Protein AF-A0A9E5EXU9-F1 (afdb_monomer)

Sequence (110 aa):
MKAKRGLILILLSFLSMGASYRTQNFIINAPNPQIAQQVGQYAEFYRKQKALEWLGREMNPWPEPCPVKVLISLNGAGGATSFAFDQGQVLSQEMQVEGPLDRILVSVLP

Nearest PDB structures (foldseek):
  1lml-assembly1_A  TM=4.127E-01  e=3.265E+00  Leishmania major
  6mgr-assembly1_C  TM=2.312E-01  e=3.731E+00  Campylobacter jejuni

Radius of gyration: 17.58 Å; Cα contacts (8 Å, |Δi|>4): 184; chains: 1; bound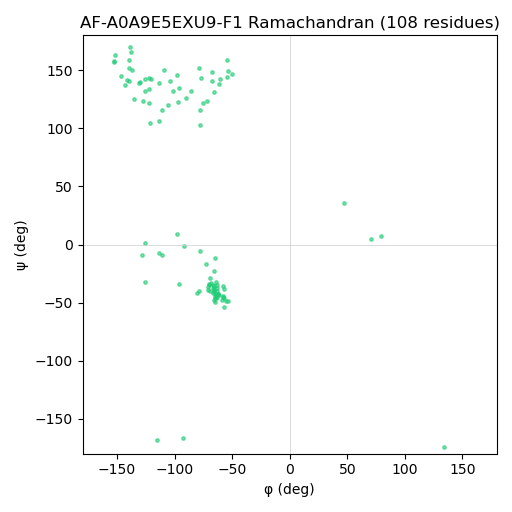ing box: 60×24×46 Å

Foldseek 3Di:
DVVVVVVVVVVVVVQQQWDWDDDQAAIETGSDDVLNVLLRVLLVVVQQVVCCVPVVGGDDGDPDHAYEYEAEDADDKDKDKDFDDDPRDTPHIYMYIYYHSVCSSPPHRD

Structure (mmCIF, N/CA/C/O backbone):
data_AF-A0A9E5EXU9-F1
#
_entry.id   AF-A0A9E5EXU9-F1
#
loop_
_atom_site.group_PDB
_atom_site.id
_atom_site.type_symbol
_atom_site.label_atom_id
_atom_site.label_alt_id
_atom_site.label_comp_id
_atom_site.label_asym_id
_atom_site.label_entity_id
_atom_site.label_seq_id
_atom_site.pdbx_PDB_ins_code
_atom_site.Cartn_x
_atom_site.Cartn_y
_atom_site.Cartn_z
_atom_site.occupancy
_atom_site.B_iso_or_equiv
_atom_site.auth_seq_id
_atom_site.auth_comp_id
_atom_site.auth_asym_id
_atom_site.auth_atom_id
_atom_site.pdbx_PDB_model_num
ATOM 1 N N . MET A 1 1 ? 41.832 -6.258 -20.548 1.00 52.47 1 MET A N 1
ATOM 2 C CA . MET A 1 1 ? 40.411 -6.693 -20.636 1.00 52.47 1 MET A CA 1
ATOM 3 C C . MET A 1 1 ? 39.741 -7.014 -19.290 1.00 52.47 1 MET A C 1
ATOM 5 O O . MET A 1 1 ? 38.533 -6.841 -19.208 1.00 52.47 1 MET A O 1
ATOM 9 N N . LYS A 1 2 ? 40.461 -7.424 -18.227 1.00 51.25 2 LYS A N 1
ATOM 10 C CA . LYS A 1 2 ? 39.859 -7.718 -16.904 1.00 51.25 2 LYS A CA 1
ATOM 11 C C . LYS A 1 2 ? 39.337 -6.472 -16.155 1.00 51.25 2 LYS A C 1
ATOM 13 O O . LYS A 1 2 ? 38.232 -6.508 -15.633 1.00 51.25 2 LYS A O 1
ATOM 18 N N . ALA A 1 3 ? 40.062 -5.349 -16.210 1.00 55.94 3 ALA A N 1
ATOM 19 C CA . ALA A 1 3 ? 39.660 -4.093 -15.558 1.00 55.94 3 ALA A CA 1
ATOM 20 C C . ALA A 1 3 ? 38.351 -3.492 -16.116 1.00 55.94 3 ALA A C 1
ATOM 22 O O . ALA A 1 3 ? 37.516 -3.020 -15.355 1.00 55.94 3 ALA A O 1
ATOM 23 N N . LYS A 1 4 ? 38.120 -3.589 -17.437 1.00 53.28 4 LYS A N 1
ATOM 24 C CA . LYS A 1 4 ? 36.868 -3.132 -18.071 1.00 53.28 4 LYS A CA 1
ATOM 25 C C . LYS A 1 4 ? 35.654 -3.968 -17.640 1.00 53.28 4 LYS A C 1
ATOM 27 O O . LYS A 1 4 ? 34.576 -3.417 -17.480 1.00 53.28 4 LYS A O 1
ATOM 32 N N . ARG A 1 5 ? 35.831 -5.278 -17.409 1.00 54.38 5 ARG A N 1
ATOM 33 C CA . ARG A 1 5 ? 34.764 -6.167 -16.909 1.00 54.38 5 ARG A CA 1
ATOM 34 C C . ARG A 1 5 ? 34.413 -5.883 -15.443 1.00 54.38 5 ARG A C 1
ATOM 36 O O . ARG A 1 5 ? 33.237 -5.878 -15.109 1.00 54.38 5 ARG A O 1
ATOM 43 N N . GLY A 1 6 ? 35.408 -5.587 -14.601 1.00 54.78 6 GLY A N 1
ATOM 44 C CA . GLY A 1 6 ? 35.182 -5.182 -13.206 1.00 54.78 6 GLY A CA 1
ATOM 45 C C . GLY A 1 6 ? 34.461 -3.836 -13.078 1.00 54.78 6 GLY A C 1
ATOM 46 O O . GLY A 1 6 ? 33.545 -3.709 -12.273 1.00 54.78 6 GLY A O 1
ATOM 47 N N . LEU A 1 7 ? 34.808 -2.860 -13.926 1.00 58.44 7 LEU A N 1
ATOM 48 C CA . LEU A 1 7 ? 34.158 -1.544 -13.939 1.00 58.44 7 LEU A CA 1
ATOM 49 C C . LEU A 1 7 ? 32.677 -1.624 -14.361 1.00 58.44 7 LEU A C 1
ATOM 51 O O . LEU A 1 7 ? 31.835 -0.947 -13.780 1.00 58.44 7 LEU A O 1
ATOM 55 N N . ILE A 1 8 ? 32.350 -2.484 -15.334 1.00 59.38 8 ILE A N 1
ATOM 56 C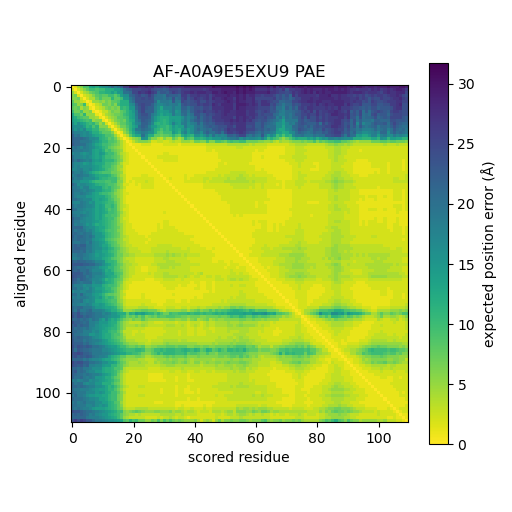 CA . ILE A 1 8 ? 30.967 -2.711 -15.789 1.00 59.38 8 ILE A CA 1
ATOM 57 C C . ILE A 1 8 ? 30.116 -3.346 -14.680 1.00 59.38 8 ILE A C 1
ATOM 59 O O . ILE A 1 8 ? 28.980 -2.931 -14.472 1.00 59.38 8 ILE A O 1
ATOM 63 N N . LEU A 1 9 ? 30.669 -4.308 -13.933 1.00 58.84 9 LEU A N 1
ATOM 64 C CA . LEU A 1 9 ? 29.959 -4.970 -12.833 1.00 58.84 9 LEU A CA 1
ATOM 65 C C . LEU A 1 9 ? 29.638 -4.015 -11.673 1.00 58.84 9 LEU A C 1
ATOM 67 O O . LEU A 1 9 ? 28.559 -4.116 -11.106 1.00 58.84 9 LEU A O 1
ATOM 71 N N . ILE A 1 10 ? 30.519 -3.058 -11.361 1.00 60.56 10 ILE A N 1
ATOM 72 C CA . ILE A 1 10 ? 30.278 -2.054 -10.307 1.00 60.56 10 ILE A CA 1
ATOM 73 C C . ILE A 1 10 ? 29.183 -1.052 -10.713 1.00 60.56 10 ILE A C 1
ATOM 75 O O . ILE A 1 10 ? 28.395 -0.632 -9.869 1.00 60.56 10 ILE A O 1
ATOM 79 N N . LEU A 1 11 ? 29.090 -0.693 -11.999 1.00 56.66 11 LEU A N 1
ATOM 80 C CA . LEU A 1 11 ? 28.058 0.227 -12.494 1.00 56.66 11 LEU A CA 1
ATOM 81 C C . LEU A 1 11 ? 26.644 -0.383 -12.437 1.00 56.66 11 LEU A C 1
ATOM 83 O O . LEU A 1 11 ? 25.677 0.330 -12.186 1.00 56.66 11 LEU A O 1
ATOM 87 N N . LEU A 1 12 ? 26.524 -1.701 -12.639 1.00 56.56 12 LEU A N 1
ATOM 88 C CA . LEU A 1 12 ? 25.254 -2.435 -12.550 1.00 56.56 12 LEU A CA 1
ATOM 89 C C . LEU A 1 12 ? 24.722 -2.525 -11.110 1.00 56.56 12 LEU A C 1
ATOM 91 O O . LEU A 1 12 ? 23.510 -2.540 -10.912 1.00 56.56 12 LEU A O 1
ATOM 95 N N . SER A 1 13 ? 25.599 -2.516 -10.103 1.00 56.25 13 SER A N 1
ATOM 96 C CA . SER A 1 13 ? 25.218 -2.567 -8.683 1.00 56.25 13 SER A CA 1
ATOM 97 C C . SER A 1 13 ? 24.417 -1.342 -8.227 1.00 56.25 13 SER A C 1
ATOM 99 O O . SER A 1 13 ? 23.543 -1.461 -7.370 1.00 56.25 13 SER A O 1
ATOM 101 N N . PHE A 1 14 ? 24.679 -0.166 -8.811 1.00 52.72 14 PHE A N 1
ATOM 102 C CA . PHE A 1 14 ? 23.976 1.079 -8.470 1.00 52.72 14 PHE A CA 1
ATOM 103 C C . PHE A 1 14 ? 22.533 1.131 -8.992 1.00 52.72 14 PHE A C 1
ATOM 105 O O . PHE A 1 14 ? 21.731 1.907 -8.481 1.00 52.72 14 PHE A O 1
ATOM 112 N N . LEU A 1 15 ? 22.168 0.276 -9.954 1.00 52.22 15 LEU A N 1
ATOM 113 C CA . LEU A 1 15 ? 20.790 0.155 -10.445 1.00 52.22 15 LEU A CA 1
ATOM 114 C C . LEU A 1 15 ? 19.882 -0.645 -9.494 1.00 52.22 15 LEU A C 1
ATOM 116 O O . LEU A 1 15 ? 18.682 -0.729 -9.730 1.00 52.22 15 LEU A O 1
ATOM 120 N N . SER A 1 16 ? 20.437 -1.228 -8.425 1.00 55.94 16 SER A N 1
ATOM 121 C CA . SER A 1 16 ? 19.696 -2.043 -7.454 1.00 55.94 16 SER A CA 1
ATOM 122 C C . SER A 1 16 ? 19.290 -1.285 -6.180 1.00 55.94 16 SER A C 1
ATOM 124 O O . SER A 1 16 ? 18.817 -1.909 -5.227 1.00 55.94 16 SER A O 1
ATOM 126 N N . MET A 1 17 ? 19.462 0.041 -6.118 1.00 63.97 17 MET A N 1
ATOM 127 C CA . MET A 1 17 ? 18.935 0.834 -5.004 1.00 63.97 17 MET A CA 1
ATOM 128 C C . MET A 1 17 ? 17.432 1.046 -5.199 1.00 63.97 17 MET A C 1
ATOM 130 O O . MET A 1 17 ? 17.017 1.874 -6.007 1.00 63.97 17 MET A O 1
ATOM 134 N N . GLY A 1 18 ? 16.616 0.292 -4.458 1.00 72.50 18 GLY A N 1
ATOM 135 C CA . GLY A 1 18 ? 15.189 0.587 -4.341 1.00 72.50 18 GLY A CA 1
ATOM 136 C C . GLY A 1 18 ? 14.961 2.040 -3.904 1.00 72.50 18 GLY A C 1
ATOM 137 O O . GLY A 1 18 ? 15.781 2.629 -3.198 1.00 72.50 18 GLY A O 1
ATOM 138 N N . ALA A 1 19 ? 13.855 2.630 -4.339 1.00 91.00 19 ALA A N 1
ATOM 139 C CA . ALA A 1 19 ? 13.449 3.978 -3.981 1.00 91.00 19 ALA A CA 1
ATOM 140 C C . ALA A 1 19 ? 12.420 3.963 -2.851 1.00 91.00 19 ALA A C 1
ATOM 142 O O . ALA A 1 19 ? 11.563 3.079 -2.797 1.00 91.00 19 ALA A O 1
ATOM 143 N N . SER A 1 20 ? 12.484 4.983 -1.994 1.00 95.94 20 SER A N 1
ATOM 144 C CA . SER A 1 20 ? 11.496 5.218 -0.947 1.00 95.94 20 SER A CA 1
ATOM 145 C C . SER A 1 20 ? 10.708 6.502 -1.216 1.00 95.94 20 SER A C 1
ATOM 147 O O . SER A 1 20 ? 11.297 7.504 -1.626 1.00 95.94 20 SER A O 1
ATOM 149 N N . TYR A 1 21 ? 9.394 6.491 -0.992 1.00 98.06 21 TYR A N 1
ATOM 150 C CA . TYR A 1 21 ? 8.530 7.671 -1.099 1.00 98.06 21 TYR A CA 1
ATOM 151 C C . TYR A 1 21 ? 7.573 7.741 0.089 1.00 98.06 21 TYR A C 1
ATOM 153 O O . TYR A 1 21 ? 6.839 6.792 0.360 1.00 98.06 21 TYR A O 1
ATOM 161 N N . ARG A 1 22 ? 7.584 8.869 0.804 1.00 98.31 22 ARG A N 1
ATOM 162 C CA . ARG A 1 22 ? 6.759 9.092 1.995 1.00 98.31 22 ARG A CA 1
ATOM 163 C C . ARG A 1 22 ? 5.550 9.958 1.658 1.00 98.31 22 ARG A C 1
ATOM 165 O O . ARG A 1 22 ? 5.699 11.021 1.060 1.00 98.31 22 ARG A O 1
ATOM 172 N N . THR A 1 23 ? 4.382 9.521 2.107 1.00 98.50 23 THR A N 1
ATOM 173 C CA . THR A 1 23 ? 3.131 10.284 2.127 1.00 98.50 23 THR A CA 1
ATOM 174 C C . THR A 1 23 ? 2.685 10.512 3.576 1.00 98.50 23 THR A C 1
ATOM 176 O O . THR A 1 23 ? 3.453 10.288 4.516 1.00 98.50 23 THR A O 1
ATOM 179 N N . GLN A 1 24 ? 1.452 10.984 3.774 1.00 98.00 24 GLN A N 1
ATOM 180 C CA . GLN A 1 24 ? 0.902 11.221 5.106 1.00 98.00 24 GLN A CA 1
ATOM 181 C C . GLN A 1 24 ? 0.706 9.915 5.887 1.00 98.00 24 GLN A C 1
ATOM 183 O O . GLN A 1 24 ? 0.999 9.863 7.079 1.00 98.00 24 GLN A O 1
ATOM 188 N N . ASN A 1 25 ? 0.204 8.879 5.220 1.00 98.00 25 ASN A N 1
ATOM 189 C CA . ASN A 1 25 ? -0.177 7.604 5.814 1.00 98.00 25 ASN A CA 1
ATOM 190 C C . ASN A 1 25 ? 0.714 6.439 5.355 1.00 98.00 25 ASN A C 1
ATOM 192 O O . ASN A 1 25 ? 0.589 5.355 5.914 1.00 98.00 25 ASN A O 1
ATOM 196 N N . PHE A 1 26 ? 1.629 6.616 4.394 1.00 98.31 26 PHE A N 1
ATOM 197 C CA . PHE A 1 26 ? 2.439 5.513 3.862 1.00 98.31 26 PHE A CA 1
ATOM 198 C C . PHE A 1 26 ? 3.923 5.860 3.670 1.00 98.31 26 PHE A C 1
ATOM 200 O O . PHE A 1 26 ? 4.291 6.999 3.381 1.00 98.31 26 PHE A O 1
ATOM 207 N N . ILE A 1 27 ? 4.787 4.849 3.788 1.00 98.38 27 ILE A N 1
ATOM 208 C CA . ILE A 1 27 ? 6.191 4.884 3.348 1.00 98.38 27 ILE A CA 1
ATOM 209 C C . ILE A 1 27 ? 6.384 3.757 2.335 1.00 98.38 27 ILE A C 1
ATOM 211 O O . ILE A 1 27 ? 6.455 2.587 2.703 1.00 98.38 27 ILE A O 1
ATOM 215 N N . ILE A 1 28 ? 6.460 4.101 1.053 1.00 98.44 28 ILE A N 1
ATOM 216 C CA . ILE A 1 28 ? 6.542 3.135 -0.042 1.00 98.44 28 ILE A CA 1
ATOM 217 C C . ILE A 1 28 ? 7.995 2.815 -0.347 1.00 98.44 28 ILE A C 1
ATOM 219 O O . ILE A 1 28 ? 8.750 3.724 -0.657 1.00 98.44 28 ILE A O 1
ATOM 223 N N . ASN A 1 29 ? 8.367 1.538 -0.344 1.00 98.06 29 ASN A N 1
ATOM 224 C CA . ASN A 1 29 ? 9.659 1.046 -0.813 1.00 98.06 29 ASN A CA 1
ATOM 225 C C . ASN A 1 29 ? 9.445 0.239 -2.097 1.00 98.06 29 ASN A C 1
ATOM 227 O O . ASN A 1 29 ? 8.779 -0.798 -2.071 1.00 98.06 29 ASN A O 1
ATOM 231 N N . ALA A 1 30 ? 9.991 0.713 -3.215 1.00 96.75 30 ALA A N 1
ATOM 232 C CA . ALA A 1 30 ? 9.752 0.155 -4.545 1.00 96.75 30 ALA A CA 1
ATOM 233 C C . ALA A 1 30 ? 11.037 0.094 -5.394 1.00 96.75 30 ALA A C 1
ATOM 235 O O . ALA A 1 30 ? 12.044 0.690 -5.022 1.00 96.75 30 ALA A O 1
ATOM 236 N N . PRO A 1 31 ? 11.038 -0.580 -6.560 1.00 94.69 31 PRO A N 1
ATOM 237 C CA . PRO A 1 31 ? 12.238 -0.690 -7.398 1.00 94.69 31 PRO A CA 1
ATOM 238 C C . PRO A 1 31 ? 12.737 0.629 -8.006 1.00 94.69 31 PRO A C 1
ATOM 240 O O . PRO A 1 31 ? 13.903 0.720 -8.369 1.00 94.69 31 PRO A O 1
ATOM 243 N N . ASN A 1 32 ? 11.876 1.643 -8.151 1.00 94.19 32 ASN A N 1
ATOM 244 C CA . ASN A 1 32 ? 12.264 2.964 -8.652 1.00 94.19 32 ASN A CA 1
ATOM 245 C C . ASN A 1 32 ? 11.360 4.085 -8.091 1.00 94.19 32 ASN A C 1
ATOM 247 O O . ASN A 1 32 ? 10.267 3.793 -7.589 1.00 94.19 32 ASN A O 1
ATOM 251 N N . PRO A 1 33 ? 11.794 5.361 -8.167 1.00 95.50 33 PRO A N 1
ATOM 252 C CA . PRO A 1 33 ? 11.070 6.484 -7.568 1.00 95.50 33 PRO A CA 1
ATOM 253 C C . PRO A 1 33 ? 9.682 6.727 -8.164 1.00 95.50 33 PRO A C 1
ATOM 255 O O . PRO A 1 33 ? 8.767 7.098 -7.434 1.00 95.50 33 PRO A O 1
ATOM 258 N N . GLN A 1 34 ? 9.509 6.498 -9.469 1.00 95.69 34 GLN A N 1
ATOM 259 C CA . GLN A 1 34 ? 8.236 6.725 -10.157 1.00 95.69 34 GLN A CA 1
ATOM 260 C C . GLN A 1 34 ? 7.159 5.770 -9.632 1.00 95.69 34 GLN A C 1
ATOM 262 O O . GLN A 1 34 ? 6.054 6.203 -9.311 1.00 95.69 34 GLN A O 1
ATOM 267 N N . ILE A 1 35 ? 7.505 4.490 -9.462 1.00 96.81 35 ILE A N 1
ATOM 268 C CA . ILE A 1 35 ? 6.612 3.492 -8.863 1.00 96.81 35 ILE A CA 1
ATOM 269 C C . ILE A 1 35 ? 6.307 3.855 -7.411 1.00 96.81 35 ILE A C 1
ATOM 271 O O . ILE A 1 35 ? 5.144 3.816 -7.014 1.00 96.81 35 ILE A O 1
ATOM 275 N N . ALA A 1 36 ? 7.324 4.226 -6.625 1.00 98.06 36 ALA A N 1
ATOM 276 C CA . ALA A 1 36 ? 7.131 4.583 -5.220 1.00 98.06 36 ALA A CA 1
ATOM 277 C C . ALA A 1 36 ? 6.136 5.748 -5.063 1.00 98.06 36 ALA A C 1
ATOM 279 O O . ALA A 1 36 ? 5.213 5.679 -4.250 1.00 98.06 36 ALA A O 1
ATOM 280 N N . GLN A 1 37 ? 6.283 6.783 -5.894 1.00 98.12 37 GLN A N 1
ATOM 281 C CA . GLN A 1 37 ? 5.385 7.932 -5.919 1.00 98.12 37 GLN A CA 1
ATOM 282 C C . GLN A 1 37 ? 3.966 7.548 -6.349 1.00 98.12 37 GLN A C 1
ATOM 284 O O . GLN A 1 37 ? 3.005 7.898 -5.663 1.00 98.12 37 GLN A O 1
ATOM 289 N N . GLN A 1 38 ? 3.829 6.818 -7.458 1.00 98.00 38 GLN A N 1
ATOM 290 C CA . GLN A 1 38 ? 2.524 6.454 -8.008 1.00 98.00 38 GLN A CA 1
ATOM 291 C C . GLN A 1 38 ? 1.739 5.558 -7.044 1.00 98.00 38 GLN A C 1
ATOM 293 O O . GLN A 1 38 ? 0.570 5.823 -6.772 1.00 98.00 38 GLN A O 1
ATOM 298 N N . VAL A 1 39 ? 2.389 4.548 -6.462 1.00 98.38 39 VAL A N 1
ATOM 299 C CA . VAL A 1 39 ? 1.768 3.676 -5.456 1.00 98.38 39 VAL A CA 1
ATOM 300 C C . VAL A 1 39 ? 1.368 4.471 -4.213 1.00 98.38 39 VAL A C 1
ATOM 302 O O . VAL A 1 39 ? 0.258 4.292 -3.721 1.00 98.38 39 VAL A O 1
ATOM 305 N N . GLY A 1 40 ? 2.219 5.385 -3.734 1.00 98.38 40 GLY A N 1
ATOM 306 C CA . GLY A 1 40 ? 1.908 6.213 -2.566 1.00 98.38 40 GLY A CA 1
ATOM 307 C C . GLY A 1 40 ? 0.683 7.101 -2.779 1.00 98.38 40 GLY A C 1
ATOM 308 O O . GLY A 1 40 ? -0.192 7.166 -1.920 1.00 98.38 40 GLY A O 1
ATOM 309 N N . GLN A 1 41 ? 0.576 7.738 -3.946 1.00 98.56 41 GLN A N 1
ATOM 310 C CA . GLN A 1 41 ? -0.573 8.583 -4.287 1.00 98.56 41 GLN A CA 1
ATOM 311 C C . GLN A 1 41 ? -1.880 7.784 -4.377 1.00 98.56 41 GLN A C 1
ATOM 313 O O . GLN A 1 41 ? -2.900 8.218 -3.841 1.00 98.56 41 GLN A O 1
ATOM 318 N N . TYR A 1 42 ? -1.852 6.609 -5.012 1.00 98.56 42 TYR A N 1
ATOM 319 C CA . TYR A 1 42 ? -3.037 5.754 -5.112 1.00 98.56 42 TYR A CA 1
ATOM 320 C C . TYR A 1 42 ? -3.421 5.127 -3.764 1.00 98.56 42 TYR A C 1
ATOM 322 O O . TYR A 1 42 ? -4.608 5.002 -3.477 1.00 98.56 42 TYR A O 1
ATOM 330 N N . ALA A 1 43 ? -2.454 4.795 -2.902 1.00 98.38 43 ALA A N 1
ATOM 331 C CA . ALA A 1 43 ? -2.738 4.293 -1.557 1.00 98.38 43 ALA A CA 1
ATOM 332 C C . ALA A 1 43 ? -3.483 5.335 -0.702 1.00 98.38 43 ALA A C 1
ATOM 334 O O . ALA A 1 43 ? -4.460 4.996 -0.038 1.00 98.38 43 ALA A O 1
ATOM 335 N N . GLU A 1 44 ? -3.084 6.611 -0.762 1.00 98.38 44 GLU A N 1
ATOM 336 C CA . GLU A 1 44 ? -3.819 7.700 -0.097 1.00 98.38 44 GLU A CA 1
ATOM 337 C C . GLU A 1 44 ? -5.223 7.884 -0.677 1.00 98.38 44 GLU A C 1
ATOM 339 O O . GLU A 1 44 ? -6.196 8.037 0.067 1.00 98.38 44 GLU A O 1
ATOM 344 N N . PHE A 1 45 ? -5.332 7.843 -2.008 1.00 98.12 45 PHE A N 1
ATOM 345 C CA . PHE A 1 45 ? -6.607 7.965 -2.704 1.00 98.12 45 PHE A CA 1
ATOM 346 C C . PHE A 1 45 ? -7.600 6.888 -2.253 1.00 98.12 45 PHE A C 1
ATOM 348 O O . PHE A 1 45 ? -8.700 7.228 -1.810 1.00 98.12 45 PHE A O 1
ATOM 355 N N . TYR A 1 46 ? -7.218 5.608 -2.302 1.00 97.94 46 TYR A N 1
ATOM 356 C CA . TYR A 1 46 ? -8.127 4.521 -1.937 1.00 97.94 46 TYR A CA 1
ATOM 357 C C . TYR A 1 46 ? -8.416 4.459 -0.444 1.00 97.94 46 TYR A C 1
ATOM 359 O O . TYR A 1 46 ? -9.577 4.266 -0.078 1.00 97.94 46 TYR A O 1
ATOM 367 N N . ARG A 1 47 ? -7.429 4.749 0.414 1.00 97.25 47 ARG A N 1
ATOM 368 C CA . ARG A 1 47 ? -7.654 4.883 1.859 1.00 97.25 47 ARG A CA 1
ATOM 369 C C . ARG A 1 47 ? -8.771 5.888 2.147 1.00 97.25 47 ARG A C 1
ATOM 371 O O . ARG A 1 47 ? -9.683 5.599 2.925 1.00 97.25 47 ARG A O 1
ATOM 378 N N . LYS A 1 48 ? -8.715 7.066 1.520 1.00 97.88 48 LYS A N 1
ATOM 379 C CA . LYS A 1 48 ? -9.756 8.091 1.663 1.00 97.88 48 LYS A CA 1
ATOM 380 C C . LYS A 1 48 ? -11.081 7.633 1.063 1.00 97.88 48 LYS A C 1
ATOM 382 O O . LYS A 1 48 ? -12.116 7.774 1.713 1.00 97.88 48 LYS A O 1
ATOM 387 N N . GLN A 1 49 ? -11.057 7.101 -0.157 1.00 97.94 49 GLN A N 1
ATOM 388 C CA . GLN A 1 49 ? -12.266 6.685 -0.865 1.00 97.94 49 GLN A CA 1
ATOM 389 C C . GLN A 1 49 ? -13.035 5.622 -0.069 1.00 97.94 49 GLN A C 1
ATOM 391 O O . GLN A 1 49 ? -14.224 5.792 0.187 1.00 97.94 49 GLN A O 1
ATOM 396 N N . LYS A 1 50 ? -12.350 4.585 0.417 1.00 96.75 50 LYS A N 1
ATOM 397 C CA . LYS A 1 50 ? -12.963 3.517 1.217 1.00 96.75 50 LYS A CA 1
ATOM 398 C C . LYS A 1 50 ? -13.464 4.016 2.564 1.00 96.75 50 LYS A C 1
ATOM 400 O O . LYS A 1 50 ? -14.537 3.606 2.992 1.00 96.75 50 LYS A O 1
ATOM 405 N N . ALA A 1 51 ? -12.747 4.932 3.219 1.00 97.75 51 ALA A N 1
ATOM 406 C CA . ALA A 1 51 ? -13.245 5.567 4.439 1.00 97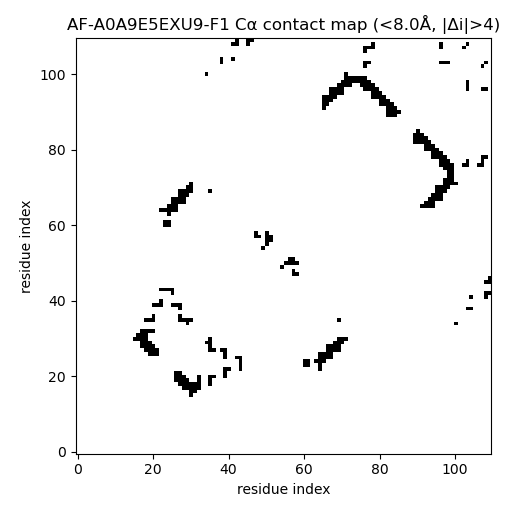.75 51 ALA A CA 1
ATOM 407 C C . ALA A 1 51 ? -14.581 6.287 4.192 1.00 97.75 51 ALA A C 1
ATOM 409 O O . ALA A 1 51 ? -15.527 6.114 4.958 1.00 97.75 51 ALA A O 1
ATOM 410 N N . LEU A 1 52 ? -14.695 7.036 3.093 1.00 98.31 52 LEU A N 1
ATOM 411 C CA . LEU A 1 52 ? -15.944 7.703 2.720 1.00 98.31 52 LEU A CA 1
ATOM 412 C C . LEU A 1 52 ? -17.055 6.700 2.384 1.00 98.31 52 LEU A C 1
ATOM 414 O O . LEU A 1 52 ? -18.167 6.850 2.879 1.00 98.31 52 LEU A O 1
ATOM 418 N 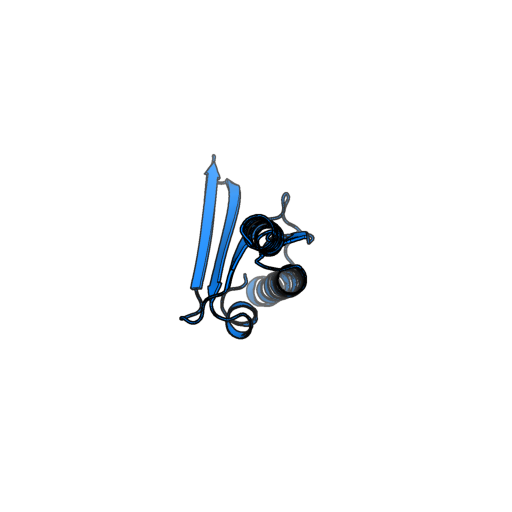N . GLU A 1 53 ? -16.755 5.673 1.591 1.00 97.88 53 GLU A N 1
ATOM 419 C CA . GLU A 1 53 ? -17.719 4.642 1.184 1.00 97.88 53 GLU A CA 1
ATOM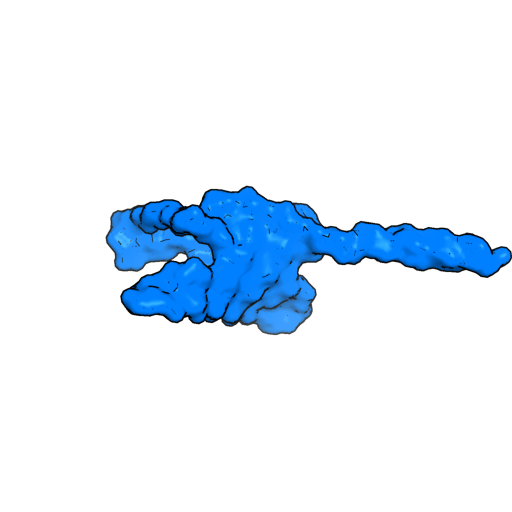 420 C C . GLU A 1 53 ? -18.257 3.829 2.372 1.00 97.88 53 GLU A C 1
ATOM 422 O O . GLU A 1 53 ? -19.446 3.524 2.420 1.00 97.88 53 GLU A O 1
ATOM 427 N N . TRP A 1 54 ? -17.399 3.484 3.337 1.00 97.62 54 TRP A N 1
ATOM 428 C CA . TRP A 1 54 ? -17.753 2.577 4.436 1.00 97.62 54 TRP A CA 1
ATOM 429 C C . TRP A 1 54 ? -18.181 3.313 5.707 1.00 97.62 54 TRP A C 1
ATOM 431 O O . TRP A 1 54 ? -19.033 2.822 6.444 1.00 97.62 54 TRP A O 1
ATOM 441 N N . LEU A 1 55 ? -17.590 4.477 5.990 1.00 97.75 55 LEU A N 1
ATOM 442 C CA . LEU A 1 55 ? -17.803 5.229 7.234 1.00 97.75 55 LEU A CA 1
ATOM 443 C C . LEU A 1 55 ? -18.567 6.542 7.017 1.00 97.75 55 LEU A C 1
ATOM 445 O O . LEU A 1 55 ? -18.907 7.211 7.994 1.00 97.75 55 LEU A O 1
ATOM 449 N N . GLY A 1 56 ? -18.790 6.958 5.764 1.00 98.25 56 GLY A N 1
ATOM 450 C CA . GLY A 1 56 ? -19.408 8.244 5.422 1.00 98.25 56 GLY A CA 1
ATOM 451 C C . GLY A 1 56 ? -18.526 9.466 5.705 1.00 98.25 56 GLY A C 1
ATOM 452 O O . GLY A 1 56 ? -18.984 10.599 5.568 1.00 98.25 56 GLY A O 1
ATOM 453 N N . ARG A 1 57 ? -17.272 9.265 6.129 1.00 97.81 57 ARG A N 1
ATOM 454 C CA . ARG A 1 57 ? -16.320 10.331 6.467 1.00 97.81 57 ARG A CA 1
ATOM 455 C C . ARG A 1 57 ? -14.882 9.876 6.259 1.00 97.81 57 ARG A C 1
ATOM 457 O O . ARG A 1 57 ? -14.581 8.690 6.328 1.00 97.81 57 ARG A O 1
ATOM 464 N N . GLU A 1 58 ? -13.984 10.834 6.076 1.00 96.50 58 GLU A N 1
ATOM 465 C CA . GLU A 1 58 ? -12.551 10.553 6.043 1.00 96.50 58 GLU A CA 1
ATOM 466 C C . GLU A 1 58 ? -12.054 10.094 7.425 1.00 96.50 58 GLU A C 1
ATOM 468 O O . GLU A 1 58 ? -12.494 10.588 8.468 1.00 96.50 58 GLU A O 1
ATOM 473 N N . MET A 1 59 ? -11.147 9.118 7.438 1.00 94.88 59 MET A N 1
ATOM 474 C CA . MET A 1 59 ? -10.465 8.698 8.659 1.00 94.88 59 MET A CA 1
ATOM 475 C C . MET A 1 59 ? -9.375 9.703 9.023 1.00 94.88 59 MET A C 1
ATOM 477 O O . MET A 1 59 ? -8.644 10.171 8.151 1.00 94.88 59 MET A O 1
ATOM 481 N N . ASN A 1 60 ? -9.187 9.945 10.322 1.00 95.94 60 ASN A N 1
ATOM 482 C CA . ASN A 1 60 ? -8.025 10.690 10.801 1.00 95.94 60 ASN A CA 1
ATOM 483 C C . ASN A 1 60 ? -6.728 10.041 10.286 1.00 95.94 60 ASN A C 1
ATOM 485 O O . ASN A 1 60 ? -6.675 8.804 10.213 1.00 95.94 60 ASN A O 1
ATOM 489 N N . PRO A 1 61 ? -5.694 10.835 9.952 1.00 95.25 61 PRO A N 1
ATOM 490 C CA . PRO A 1 61 ? -4.375 10.313 9.620 1.00 95.25 61 PRO A CA 1
ATOM 491 C C . PRO A 1 61 ? -3.875 9.330 10.676 1.00 95.25 61 PRO A C 1
ATOM 493 O O . PRO A 1 61 ? -4.180 9.474 11.864 1.00 95.25 61 PRO A O 1
ATOM 496 N N . TRP A 1 62 ? -3.117 8.327 10.247 1.00 92.25 62 TRP A N 1
ATOM 497 C CA . TRP A 1 62 ? -2.484 7.423 11.198 1.00 92.25 62 TRP A CA 1
ATOM 498 C C . TRP A 1 62 ? -1.408 8.152 12.012 1.00 92.25 62 TRP A C 1
ATOM 500 O O . TRP A 1 62 ? -0.767 9.061 11.480 1.00 92.25 62 TRP A O 1
ATOM 510 N N . PRO A 1 63 ? -1.187 7.753 13.279 1.00 91.31 63 PRO A N 1
ATOM 511 C CA . PRO A 1 63 ? -0.117 8.322 14.097 1.00 91.31 63 PRO A CA 1
ATOM 512 C C . PRO A 1 63 ? 1.258 8.158 13.444 1.00 91.31 63 PRO A C 1
ATOM 514 O O . PRO A 1 63 ? 2.061 9.081 13.468 1.00 91.31 63 PRO A O 1
ATOM 517 N N . GLU A 1 64 ? 1.485 7.005 12.808 1.00 93.88 64 GLU A N 1
ATOM 518 C CA . GLU A 1 64 ? 2.691 6.704 12.044 1.00 93.88 64 GLU A CA 1
ATOM 519 C C . GLU A 1 64 ? 2.328 6.163 10.652 1.00 93.88 64 GLU A C 1
ATOM 521 O O . GLU A 1 64 ? 1.389 5.365 10.527 1.00 93.88 64 GLU A O 1
ATOM 526 N N . PRO A 1 65 ? 3.056 6.560 9.592 1.00 97.19 65 PRO A N 1
ATOM 527 C CA . PRO A 1 65 ? 2.847 6.011 8.261 1.00 97.19 65 PRO A CA 1
ATOM 528 C C . PRO A 1 65 ? 3.111 4.503 8.201 1.00 97.19 65 PRO A C 1
ATOM 530 O O . PRO A 1 65 ? 4.122 4.019 8.708 1.00 97.19 65 PRO A O 1
ATOM 533 N N . CYS A 1 66 ? 2.252 3.768 7.498 1.00 97.69 66 CYS A N 1
ATOM 534 C CA . CYS A 1 66 ? 2.432 2.346 7.238 1.00 97.69 66 CYS A CA 1
ATOM 535 C C . CYS A 1 66 ? 3.563 2.112 6.221 1.00 97.69 66 CYS A C 1
ATOM 537 O O . CYS A 1 66 ? 3.486 2.622 5.095 1.00 97.69 66 CYS A O 1
ATOM 539 N N . PRO A 1 67 ? 4.603 1.330 6.552 1.00 98.12 67 PRO A N 1
ATOM 540 C CA . PRO A 1 67 ? 5.573 0.876 5.568 1.00 98.12 67 PRO A CA 1
ATOM 541 C C . PRO A 1 67 ? 4.911 -0.059 4.551 1.00 98.12 67 PRO A C 1
ATOM 543 O O . PRO A 1 67 ? 4.242 -1.020 4.926 1.00 98.12 67 PRO A O 1
ATOM 546 N N . VAL A 1 68 ? 5.137 0.193 3.262 1.00 98.31 68 VAL A N 1
ATOM 547 C CA . VAL A 1 68 ? 4.650 -0.634 2.154 1.00 98.31 68 VAL A CA 1
ATOM 548 C C . VAL A 1 68 ? 5.833 -1.107 1.322 1.00 98.31 68 VAL A C 1
ATOM 550 O O . VAL A 1 68 ? 6.589 -0.297 0.783 1.00 98.31 68 VAL A O 1
ATOM 553 N N . LYS A 1 69 ? 5.995 -2.420 1.179 1.00 97.94 69 LYS A N 1
ATOM 554 C CA . LYS A 1 69 ? 6.979 -3.030 0.281 1.00 97.94 69 LYS A CA 1
ATOM 555 C C . LYS A 1 69 ? 6.315 -3.413 -1.037 1.00 97.94 69 LYS A C 1
ATOM 557 O O . LYS A 1 69 ? 5.374 -4.200 -1.045 1.00 97.94 69 LYS A O 1
ATOM 562 N N . VAL A 1 70 ? 6.825 -2.883 -2.146 1.00 97.44 70 VAL A N 1
ATOM 563 C CA . VAL A 1 70 ? 6.288 -3.115 -3.493 1.00 97.44 70 VAL A CA 1
ATOM 564 C C . VAL A 1 70 ? 7.196 -4.071 -4.262 1.00 97.44 70 VAL A C 1
ATOM 566 O O . VAL A 1 70 ? 8.366 -3.767 -4.506 1.00 97.44 70 VAL A O 1
ATOM 569 N N . LEU A 1 71 ? 6.647 -5.211 -4.680 1.00 95.88 71 LEU A N 1
ATOM 570 C CA . LEU A 1 71 ? 7.336 -6.226 -5.475 1.00 95.88 71 LEU A CA 1
ATOM 571 C C . LEU A 1 71 ? 6.718 -6.320 -6.873 1.00 95.88 71 LEU A C 1
ATOM 573 O O . LEU A 1 71 ? 5.638 -6.872 -7.062 1.00 95.88 71 LEU A O 1
ATOM 577 N N . ILE A 1 72 ? 7.415 -5.801 -7.882 1.00 95.50 72 ILE A N 1
ATOM 578 C CA . ILE A 1 72 ? 6.946 -5.921 -9.265 1.00 95.50 72 ILE A CA 1
ATOM 579 C C . ILE A 1 72 ? 7.194 -7.346 -9.761 1.00 95.50 72 ILE A C 1
ATOM 581 O O . ILE A 1 72 ? 8.333 -7.813 -9.775 1.00 95.50 72 ILE A O 1
ATOM 585 N N . SER A 1 73 ? 6.128 -8.025 -10.177 1.00 93.38 73 SER A N 1
ATOM 586 C CA . SER A 1 73 ? 6.175 -9.382 -10.729 1.00 93.38 73 SER A CA 1
ATOM 587 C C . SER A 1 73 ? 5.244 -9.507 -11.941 1.00 93.38 73 SER A C 1
ATOM 589 O O . SER A 1 73 ? 4.418 -8.635 -12.188 1.00 93.38 73 SER A O 1
ATOM 591 N N . LEU A 1 74 ? 5.396 -10.573 -12.731 1.00 88.44 74 LEU A N 1
ATOM 592 C CA . LEU A 1 74 ? 4.550 -10.840 -13.907 1.00 88.44 74 LEU A CA 1
ATOM 593 C C . LEU A 1 74 ? 3.327 -11.721 -13.590 1.00 88.44 74 LEU A C 1
ATOM 595 O O . LEU A 1 74 ? 2.548 -12.028 -14.488 1.00 88.44 74 LEU A O 1
ATOM 599 N N . ASN A 1 75 ? 3.176 -12.153 -12.336 1.00 86.38 75 ASN A N 1
ATOM 600 C CA . ASN A 1 75 ? 2.131 -13.087 -11.913 1.00 86.38 75 ASN A CA 1
ATOM 601 C C . ASN A 1 75 ? 0.886 -12.333 -11.409 1.00 86.38 75 ASN A C 1
ATOM 603 O O . ASN A 1 75 ? 0.733 -11.142 -11.656 1.00 86.38 75 ASN A O 1
ATOM 607 N N . GLY A 1 76 ? -0.040 -13.020 -10.734 1.00 85.19 76 GLY A N 1
ATOM 608 C CA . GLY A 1 76 ? -1.212 -12.375 -10.135 1.00 85.19 76 GLY A CA 1
ATOM 609 C C . GLY A 1 76 ? -0.847 -11.221 -9.189 1.00 85.19 76 GLY A C 1
ATOM 610 O O . GLY A 1 76 ? 0.273 -11.151 -8.685 1.00 85.19 76 GLY A O 1
ATOM 611 N N . ALA A 1 77 ? -1.804 -10.320 -8.954 1.00 93.81 77 ALA A N 1
ATOM 612 C CA . ALA A 1 77 ? -1.652 -9.273 -7.951 1.00 93.81 77 ALA A CA 1
ATOM 613 C C . ALA A 1 77 ? -2.071 -9.789 -6.572 1.00 93.81 77 ALA A C 1
ATOM 615 O O . ALA A 1 77 ? -3.136 -10.393 -6.430 1.00 93.81 77 ALA A O 1
ATOM 616 N N . GLY A 1 78 ? -1.232 -9.540 -5.573 1.00 95.38 78 GLY A N 1
ATOM 617 C CA . GLY A 1 78 ? -1.436 -9.973 -4.197 1.00 95.38 78 GLY A CA 1
ATOM 618 C C . GLY A 1 78 ? -1.041 -8.894 -3.200 1.00 95.38 78 GLY A C 1
ATOM 619 O O . GLY A 1 78 ? -0.271 -7.982 -3.506 1.00 95.38 78 GLY A O 1
ATOM 620 N N . GLY A 1 79 ? -1.584 -9.003 -1.994 1.00 94.88 79 GLY A N 1
ATOM 621 C CA . GLY A 1 79 ? -1.262 -8.120 -0.888 1.00 94.88 79 GLY A CA 1
ATOM 622 C C . GLY A 1 79 ? -1.314 -8.874 0.431 1.00 94.88 79 GLY A C 1
ATOM 623 O O . GLY A 1 79 ? -2.140 -9.767 0.611 1.00 94.88 79 GLY A O 1
ATOM 624 N N . ALA A 1 80 ? -0.429 -8.506 1.347 1.00 96.31 80 ALA A N 1
ATOM 625 C CA . ALA A 1 80 ? -0.443 -8.958 2.726 1.00 96.31 80 ALA A CA 1
ATOM 626 C C . ALA A 1 80 ? -0.299 -7.744 3.642 1.00 96.31 80 ALA A C 1
ATOM 628 O O . ALA A 1 80 ? 0.483 -6.832 3.364 1.00 96.31 80 ALA A O 1
ATOM 629 N N . THR A 1 81 ? -1.051 -7.733 4.737 1.00 95.88 81 THR A N 1
ATOM 630 C CA . THR A 1 81 ? -0.935 -6.717 5.783 1.00 95.88 81 THR A CA 1
ATOM 631 C C . THR A 1 81 ? -0.764 -7.417 7.115 1.00 95.88 81 THR A C 1
ATOM 633 O O . THR A 1 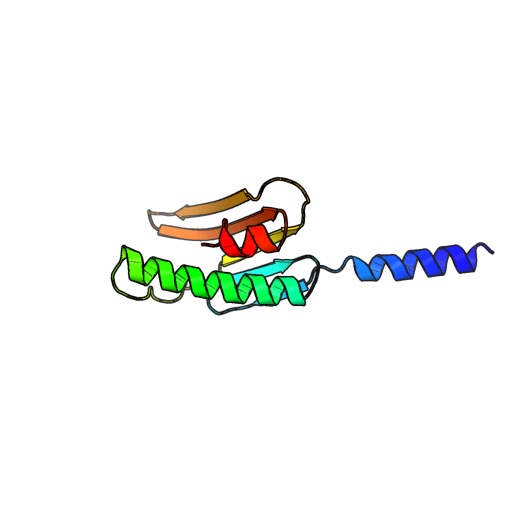81 ? -1.593 -8.246 7.492 1.00 95.88 81 THR A O 1
ATOM 636 N N . SER A 1 82 ? 0.317 -7.086 7.807 1.00 96.19 82 SER A N 1
ATOM 637 C CA . SER A 1 82 ? 0.610 -7.587 9.143 1.00 96.19 82 SER A CA 1
ATOM 638 C C . SER A 1 82 ? 0.318 -6.496 10.156 1.00 96.19 82 SER A C 1
ATOM 640 O O . SER A 1 82 ? 0.617 -5.326 9.921 1.00 96.19 82 SER A O 1
ATOM 642 N N . PHE A 1 83 ? -0.245 -6.895 11.291 1.00 94.50 83 PHE A N 1
ATOM 643 C CA . PHE A 1 83 ? -0.555 -6.008 12.402 1.00 94.50 83 PHE A CA 1
ATOM 644 C C . PHE A 1 83 ? 0.087 -6.553 13.671 1.00 94.50 83 PHE A C 1
ATOM 646 O O . PHE A 1 83 ? -0.062 -7.737 13.984 1.00 94.50 83 PHE A O 1
ATOM 653 N N . ALA A 1 84 ? 0.767 -5.685 14.413 1.00 93.31 84 ALA A N 1
ATOM 654 C CA . ALA A 1 84 ? 1.166 -5.969 15.782 1.00 93.31 84 ALA A CA 1
ATOM 655 C C . ALA A 1 84 ? 0.138 -5.354 16.732 1.00 93.31 84 ALA A C 1
ATOM 657 O O . ALA A 1 84 ? -0.252 -4.197 16.562 1.00 93.31 84 ALA A O 1
ATOM 658 N N . PHE A 1 85 ? -0.278 -6.118 17.740 1.00 93.94 85 PHE A N 1
ATOM 659 C CA . PHE A 1 85 ? -1.258 -5.679 18.726 1.00 93.94 85 PHE A CA 1
ATOM 660 C C . PHE A 1 85 ? -0.682 -5.756 20.133 1.00 93.94 85 PHE A C 1
ATOM 662 O O . PHE A 1 85 ? 0.018 -6.712 20.463 1.00 93.94 85 PHE A O 1
ATOM 669 N N . ASP A 1 86 ? -1.049 -4.790 20.965 1.00 91.62 86 ASP A N 1
ATOM 670 C CA . ASP A 1 86 ? -0.859 -4.853 22.410 1.00 91.62 86 ASP A CA 1
ATOM 671 C C . ASP A 1 86 ? -2.048 -4.195 23.109 1.00 91.62 86 ASP A C 1
ATOM 673 O O . ASP A 1 86 ? -2.572 -3.181 22.649 1.00 91.62 86 ASP A O 1
ATOM 677 N N . GLN A 1 87 ? -2.530 -4.824 24.181 1.00 92.25 87 GLN A N 1
ATOM 678 C CA . GLN A 1 87 ? -3.673 -4.356 24.981 1.00 92.25 87 GLN A CA 1
ATOM 679 C C . GLN A 1 87 ? -4.915 -3.921 24.164 1.00 92.25 87 GLN A C 1
ATOM 681 O O . GLN A 1 87 ? -5.619 -2.979 24.524 1.00 92.25 87 GLN A O 1
ATOM 686 N N . GLY A 1 88 ? -5.202 -4.607 23.052 1.00 88.88 88 GLY A N 1
ATOM 687 C CA . GLY A 1 88 ? -6.350 -4.310 22.183 1.00 88.88 88 GLY A CA 1
ATOM 688 C C . GLY A 1 88 ? -6.154 -3.123 21.231 1.00 88.88 88 GLY A C 1
ATOM 689 O O . GLY A 1 88 ? -7.102 -2.732 20.551 1.00 88.88 88 GLY A O 1
ATOM 690 N N . GLN A 1 89 ? -4.947 -2.563 21.155 1.00 88.00 89 GLN A N 1
ATOM 691 C CA . GLN A 1 89 ? -4.582 -1.495 20.226 1.00 88.00 89 GLN A CA 1
ATOM 692 C C . GLN A 1 89 ? -3.631 -2.016 19.148 1.00 88.00 89 GLN A C 1
ATOM 694 O O . GLN A 1 89 ? -2.846 -2.933 19.383 1.00 88.00 89 GLN A O 1
ATOM 699 N N . VAL A 1 90 ? -3.693 -1.414 17.959 1.00 89.69 90 VAL A N 1
ATOM 700 C CA . VAL A 1 90 ? -2.708 -1.647 16.895 1.00 89.69 90 VAL A CA 1
ATOM 701 C C . VAL A 1 90 ? -1.447 -0.856 17.237 1.00 89.69 90 VAL A C 1
ATOM 703 O O . VAL A 1 90 ? -1.488 0.372 17.266 1.00 89.69 90 VAL A O 1
ATOM 706 N N . LEU A 1 91 ? -0.337 -1.550 17.480 1.00 90.69 91 LEU A N 1
ATOM 707 C CA . LEU A 1 91 ? 0.975 -0.935 17.702 1.00 90.69 91 LEU A CA 1
ATOM 708 C C . LEU A 1 91 ? 1.655 -0.557 16.391 1.00 90.69 91 LEU A C 1
ATOM 710 O O . LEU A 1 91 ? 2.280 0.495 16.281 1.00 90.69 91 LEU A O 1
ATOM 714 N N . SER A 1 92 ? 1.558 -1.436 15.398 1.00 91.81 92 SER A N 1
ATOM 715 C CA . SER A 1 92 ? 2.129 -1.209 14.080 1.00 91.81 92 SER A CA 1
ATOM 716 C C . SER A 1 92 ? 1.349 -1.963 13.019 1.00 91.81 92 SER A C 1
ATOM 718 O O . SER A 1 92 ? 0.647 -2.941 13.290 1.00 91.81 92 SER A O 1
ATOM 720 N N . GLN A 1 93 ? 1.490 -1.481 11.793 1.00 94.69 93 GLN A N 1
ATOM 721 C CA . GLN A 1 93 ? 0.978 -2.123 10.600 1.00 94.69 93 GLN A CA 1
ATOM 722 C C . GLN A 1 93 ? 2.016 -2.001 9.494 1.00 94.69 93 GLN A C 1
ATOM 724 O O . GLN A 1 93 ? 2.649 -0.955 9.336 1.00 94.69 93 GLN A O 1
ATOM 729 N N . GLU A 1 94 ? 2.170 -3.058 8.717 1.00 96.88 94 GLU A N 1
ATOM 730 C CA . GLU A 1 94 ? 3.099 -3.114 7.596 1.00 96.88 94 GLU A CA 1
ATOM 731 C C . GLU A 1 94 ? 2.462 -3.882 6.442 1.00 96.88 94 GLU A C 1
A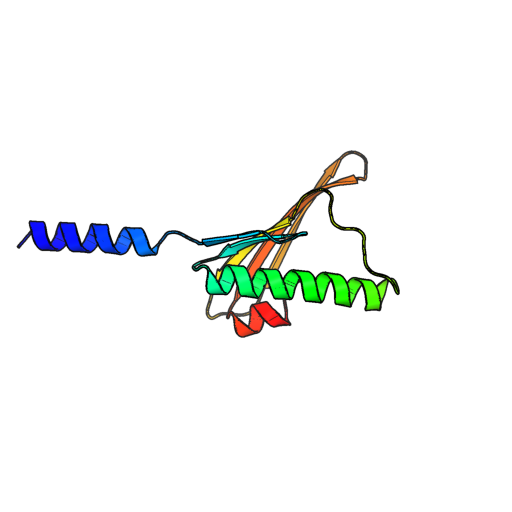TOM 733 O O . GLU A 1 94 ? 1.733 -4.857 6.642 1.00 96.88 94 GLU A O 1
ATOM 738 N N . MET A 1 95 ? 2.709 -3.415 5.222 1.00 97.88 95 MET A N 1
ATOM 739 C CA . MET A 1 95 ? 2.099 -3.953 4.014 1.00 97.88 95 MET A CA 1
ATOM 740 C C . MET A 1 95 ? 3.160 -4.460 3.045 1.00 97.88 95 MET A C 1
ATOM 742 O O . MET A 1 95 ? 4.200 -3.835 2.834 1.00 97.88 95 MET A O 1
ATOM 746 N N . GLN A 1 96 ? 2.852 -5.560 2.371 1.00 97.69 96 GLN A N 1
ATOM 747 C CA . GLN A 1 96 ? 3.543 -5.992 1.166 1.00 97.69 96 GLN A CA 1
ATOM 748 C C . GLN A 1 96 ? 2.524 -6.123 0.042 1.00 97.69 96 GLN A C 1
ATOM 750 O O . GLN A 1 96 ? 1.474 -6.730 0.231 1.00 97.69 96 GLN A O 1
ATOM 755 N N . VAL A 1 97 ? 2.850 -5.585 -1.129 1.00 97.56 97 VAL A N 1
ATOM 756 C CA . VAL A 1 97 ? 2.053 -5.739 -2.349 1.00 97.56 97 VAL A CA 1
ATOM 757 C C . VAL A 1 97 ? 2.930 -6.273 -3.468 1.00 97.56 97 VAL A C 1
ATOM 759 O O . VAL A 1 97 ? 4.100 -5.897 -3.587 1.00 97.56 97 VAL A O 1
ATOM 762 N N . GLU A 1 98 ? 2.371 -7.151 -4.291 1.00 96.88 98 GLU A N 1
ATOM 763 C CA . GLU A 1 98 ? 3.080 -7.755 -5.412 1.00 96.88 98 GLU A CA 1
ATOM 764 C C . GLU A 1 98 ? 2.219 -7.871 -6.667 1.00 96.88 98 GLU A C 1
ATOM 766 O O . GLU A 1 98 ? 0.996 -7.971 -6.579 1.00 96.88 98 GLU A O 1
ATOM 771 N N . GLY A 1 99 ? 2.865 -7.850 -7.835 1.00 96.75 99 GLY A N 1
ATOM 772 C CA . GLY A 1 99 ? 2.217 -8.021 -9.137 1.00 96.75 99 GLY A CA 1
ATOM 773 C C . GLY A 1 99 ? 2.657 -7.001 -10.196 1.00 96.75 99 GLY A C 1
ATOM 774 O O . GLY A 1 99 ? 3.562 -6.193 -9.958 1.00 96.75 99 GLY A O 1
ATOM 775 N N . PRO A 1 100 ? 2.021 -7.024 -11.379 1.00 96.50 100 PRO A N 1
ATOM 776 C CA . PRO A 1 100 ? 2.175 -5.997 -12.399 1.00 96.50 100 PRO A CA 1
ATOM 777 C C . PRO A 1 100 ? 1.723 -4.639 -11.859 1.00 96.50 100 PRO A C 1
ATOM 779 O O . PRO A 1 100 ? 0.748 -4.563 -11.111 1.00 96.50 100 PRO A O 1
ATOM 782 N N . LEU A 1 101 ? 2.414 -3.555 -12.230 1.00 96.31 101 LEU A N 1
ATOM 783 C CA . LEU A 1 101 ? 2.149 -2.224 -11.670 1.00 96.31 101 LEU A CA 1
ATOM 784 C C . LEU A 1 101 ? 0.695 -1.777 -11.878 1.00 96.31 101 LEU A C 1
ATOM 786 O O . LEU A 1 101 ? 0.058 -1.310 -10.941 1.00 96.31 101 LEU A O 1
ATOM 790 N N . ASP A 1 102 ? 0.160 -1.955 -13.083 1.00 95.56 102 ASP A N 1
ATOM 791 C CA . ASP A 1 102 ? -1.228 -1.633 -13.426 1.00 95.56 102 ASP A CA 1
ATOM 792 C C . ASP A 1 102 ? -2.235 -2.382 -12.543 1.00 95.56 102 ASP A C 1
ATOM 794 O O . ASP A 1 102 ? -3.257 -1.817 -12.163 1.00 95.56 102 ASP A O 1
ATOM 798 N N . ARG A 1 103 ? -1.929 -3.629 -12.165 1.00 96.38 103 ARG A N 1
ATOM 799 C CA . ARG A 1 103 ? -2.769 -4.433 -11.270 1.00 96.38 103 ARG A CA 1
ATOM 800 C C . ARG A 1 103 ? -2.607 -4.047 -9.810 1.00 96.38 103 ARG A C 1
ATOM 802 O O . ARG A 1 103 ? -3.616 -3.974 -9.107 1.00 96.38 103 ARG A O 1
ATOM 809 N N . ILE A 1 104 ? -1.383 -3.752 -9.365 1.00 97.12 104 ILE A N 1
ATOM 810 C CA . ILE A 1 104 ? -1.140 -3.257 -8.005 1.00 97.12 104 ILE A CA 1
ATOM 811 C C . ILE A 1 104 ? -1.993 -2.013 -7.758 1.00 97.12 104 ILE A C 1
ATOM 813 O O . ILE A 1 104 ? -2.731 -1.952 -6.777 1.00 97.12 104 ILE A O 1
ATOM 817 N N . LEU A 1 105 ? -1.950 -1.068 -8.697 1.00 96.88 105 LEU A N 1
ATOM 818 C CA . LEU A 1 105 ? -2.592 0.237 -8.581 1.00 96.88 105 LEU A CA 1
ATOM 819 C C . LEU A 1 105 ? -4.115 0.213 -8.525 1.00 96.88 105 LEU A C 1
ATOM 821 O O . LEU A 1 105 ? -4.682 1.254 -8.245 1.00 96.88 105 LEU A O 1
ATOM 825 N N . VAL A 1 106 ? -4.783 -0.907 -8.804 1.00 94.44 106 VAL A N 1
ATOM 826 C CA . VAL A 1 106 ? -6.257 -0.951 -8.837 1.00 94.44 106 VAL A CA 1
ATOM 827 C C . VAL A 1 106 ? -6.864 -2.064 -7.990 1.00 94.44 106 VAL A C 1
ATOM 829 O O . VAL A 1 106 ? -8.082 -2.109 -7.849 1.00 94.44 106 VAL A O 1
ATOM 832 N N . SER A 1 107 ? -6.053 -2.984 -7.455 1.00 91.50 107 SER A N 1
ATOM 833 C CA . SER A 1 107 ? -6.574 -4.230 -6.876 1.00 91.50 107 SER A CA 1
ATOM 834 C C . SER A 1 107 ? -6.156 -4.514 -5.438 1.00 91.50 107 SER A C 1
ATOM 836 O O . SER A 1 107 ? -6.908 -5.189 -4.741 1.00 91.50 107 SER A O 1
ATOM 838 N N . VAL A 1 108 ? -4.962 -4.096 -5.009 1.00 93.56 108 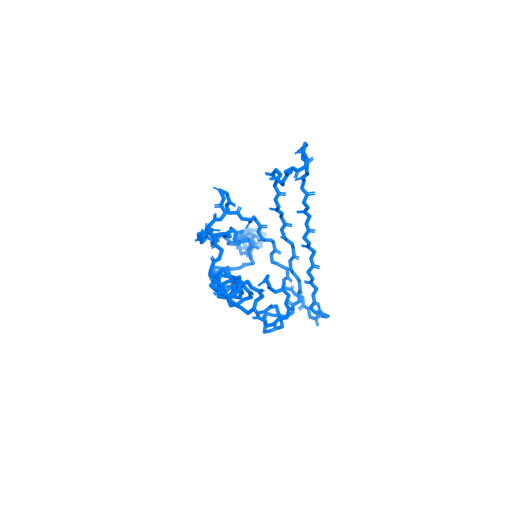VAL A N 1
ATOM 839 C CA . VAL A 1 108 ? -4.361 -4.568 -3.736 1.00 93.56 108 VAL A CA 1
ATOM 840 C C . VAL A 1 108 ? -3.956 -3.435 -2.798 1.00 93.56 108 VAL A C 1
ATOM 842 O O . VAL A 1 108 ? -3.407 -3.68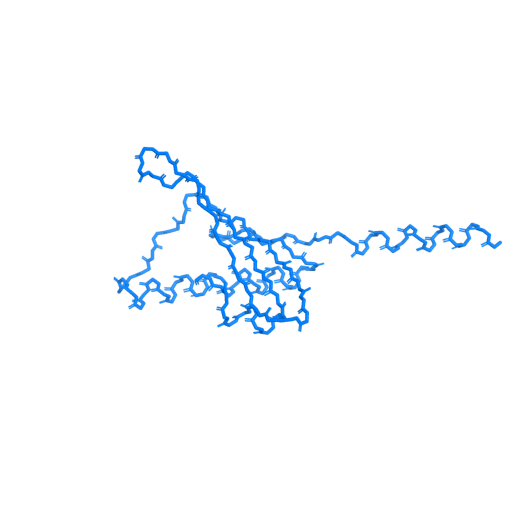2 -1.727 1.00 93.56 108 VAL A O 1
ATOM 845 N N . LEU A 1 109 ? -4.208 -2.193 -3.207 1.00 94.94 109 LEU A N 1
ATOM 846 C CA . LEU A 1 109 ? -4.015 -1.016 -2.372 1.00 94.94 109 LEU A CA 1
ATOM 847 C C . LEU A 1 109 ? -5.180 -0.847 -1.380 1.00 94.94 109 LEU A C 1
ATOM 849 O O . LEU A 1 109 ? -6.284 -1.337 -1.649 1.00 94.94 109 LEU A O 1
ATOM 853 N N . PRO A 1 110 ? -4.903 -0.221 -0.220 1.00 85.50 110 PRO A N 1
ATOM 854 C CA . PRO A 1 110 ? -5.775 -0.251 0.948 1.00 85.50 110 PRO A CA 1
ATOM 855 C C . PRO A 1 110 ? -7.097 0.460 0.754 1.00 85.50 110 PRO A C 1
ATOM 857 O O . PRO A 1 110 ? -7.182 1.418 -0.044 1.00 85.50 110 PRO A O 1
#

Mean predicted aligned error: 7.16 Å

pLDDT: mean 89.3, std 14.7, range [51.25, 98.56]

Secondary structure (DSSP, 8-state):
-HHHHHHHHHHHHGGG--EEEE-SSEEEEESSHHHHHHHHHHHHHHHHHHHHHHHSSPPPPPSSPEEEEEEE-SS--EEEEEEEEETTEEEEEEEEEEE-HHHHHHHT--

Solvent-accessible surface area (backbone atoms only — not comparable to full-atom values): 6117 Å² total; per-residue (Å²): 118,68,68,64,54,55,54,53,55,58,61,58,59,68,72,68,59,61,21,74,28,78,57,80,52,32,33,21,37,17,74,38,58,68,59,9,46,53,50,42,54,46,34,53,50,36,44,42,50,50,25,34,75,76,68,75,38,72,70,79,78,51,97,63,50,32,43,31,42,51,44,82,40,92,59,75,65,43,62,48,76,51,72,44,72,54,98,93,39,79,74,46,52,40,37,40,38,31,9,38,68,79,46,35,72,75,70,51,59,85